Protein AF-A0A3D4R048-F1 (afdb_monomer_lite)

pLDDT: mean 91.96, std 10.36, range [43.06, 98.12]

Sequence (78 aa):
TRFWYGDEFGKKEYEEAENLPDKKESKEFCKKIEAKAGDVICCLPAKDLTFVENPTVVGLGDFFAGGLLAQLTVERRL

Secondary structure 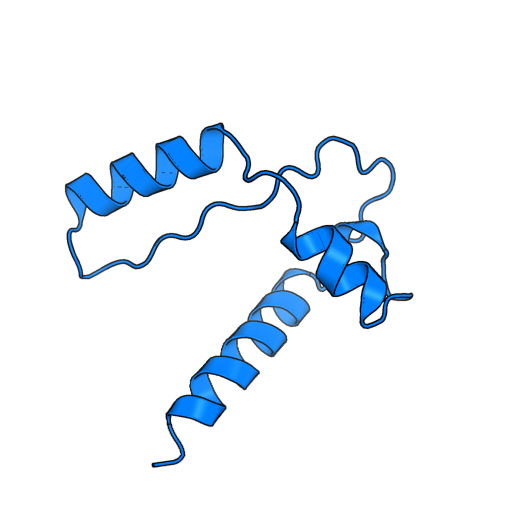(DSSP, 8-state):
-HHHHTT---HHHHHHHHTSPBPHHHHHHHHHHHHHHGGG----PPB--TT-SS---TTHHHHHHHHHHHHHHHTT--

Foldseek 3Di:
DCFQPPPPDDDVVVVVLVPADFDPVQVVVQVVVCVVPPPPDDGDGHGDPVVRPDTDDPCVVVVVCVVVVVVVVVVVPD

Radius of gyration: 14.6 Å; chains: 1; bounding box: 28×34×32 Å

Structure (mmCIF, N/CA/C/O backbone):
data_AF-A0A3D4R048-F1
#
_entry.id   AF-A0A3D4R048-F1
#
loop_
_atom_site.group_PDB
_atom_site.id
_atom_site.type_symbol
_atom_site.label_atom_id
_atom_site.label_alt_id
_atom_site.label_comp_id
_atom_site.label_asym_id
_atom_site.label_entity_id
_atom_site.label_seq_id
_atom_site.pdbx_PDB_ins_code
_atom_site.Cartn_x
_atom_site.Cartn_y
_atom_site.Cartn_z
_atom_site.occupancy
_atom_site.B_iso_or_equiv
_atom_site.auth_seq_id
_atom_site.auth_comp_id
_atom_site.auth_asym_id
_atom_site.auth_atom_id
_atom_site.pdbx_PDB_model_num
ATOM 1 N N . THR A 1 1 ? 5.240 -3.350 -4.560 1.00 93.88 1 THR A N 1
ATOM 2 C CA . THR A 1 1 ? 6.111 -3.900 -5.619 1.00 93.88 1 THR A CA 1
ATOM 3 C C . THR A 1 1 ? 5.854 -3.260 -6.971 1.00 93.88 1 THR A C 1
ATOM 5 O O . THR A 1 1 ? 6.657 -2.425 -7.355 1.00 93.88 1 THR A O 1
ATOM 8 N N . ARG A 1 2 ? 4.717 -3.517 -7.641 1.00 96.25 2 ARG A N 1
ATOM 9 C CA . ARG A 1 2 ? 4.421 -3.001 -8.998 1.00 96.25 2 ARG A CA 1
ATOM 10 C C . ARG A 1 2 ? 4.542 -1.481 -9.179 1.00 96.25 2 ARG A C 1
ATOM 12 O O . ARG A 1 2 ? 5.025 -1.027 -10.203 1.00 96.25 2 ARG A O 1
ATOM 19 N N . PHE A 1 3 ? 4.168 -0.689 -8.171 1.00 97.12 3 PHE A N 1
ATOM 20 C CA . PHE A 1 3 ? 4.358 0.768 -8.210 1.00 97.12 3 PHE A CA 1
ATOM 21 C C . PHE A 1 3 ? 5.823 1.176 -8.444 1.00 97.12 3 PHE A C 1
ATOM 23 O O . PHE A 1 3 ? 6.070 2.134 -9.164 1.00 97.12 3 PHE A O 1
ATOM 30 N N . TRP A 1 4 ? 6.770 0.443 -7.848 1.00 96.62 4 TRP A N 1
ATOM 31 C CA . TRP A 1 4 ? 8.206 0.714 -7.919 1.00 96.62 4 TRP A CA 1
ATOM 32 C C . TRP A 1 4 ? 8.865 0.024 -9.122 1.00 96.62 4 TRP A C 1
ATOM 34 O O . TRP A 1 4 ? 9.562 0.681 -9.885 1.00 96.62 4 TRP A O 1
ATOM 44 N N . TYR A 1 5 ? 8.614 -1.270 -9.328 1.00 96.06 5 TYR A N 1
ATOM 45 C CA . TYR A 1 5 ? 9.322 -2.074 -10.339 1.00 96.06 5 TYR A CA 1
ATOM 46 C C . TYR A 1 5 ? 8.576 -2.219 -11.677 1.00 96.06 5 TYR A C 1
ATOM 48 O O . TYR A 1 5 ? 9.067 -2.870 -12.593 1.00 96.06 5 TYR A O 1
ATOM 56 N N . GLY A 1 6 ? 7.376 -1.651 -11.811 1.00 95.44 6 GLY A N 1
ATOM 57 C CA . GLY A 1 6 ? 6.528 -1.900 -12.975 1.00 95.44 6 GLY A CA 1
ATOM 58 C C . GLY A 1 6 ? 6.104 -3.363 -13.049 1.00 95.44 6 GLY A C 1
ATOM 59 O O . GLY A 1 6 ? 5.733 -3.939 -12.030 1.00 95.44 6 GLY A O 1
ATOM 60 N N . ASP A 1 7 ? 6.139 -3.954 -14.240 1.00 94.06 7 ASP A N 1
ATOM 61 C CA . ASP A 1 7 ? 5.733 -5.348 -14.473 1.00 94.06 7 ASP A CA 1
ATOM 62 C C . ASP A 1 7 ? 6.903 -6.348 -14.374 1.00 94.06 7 ASP A C 1
ATOM 64 O O . ASP A 1 7 ? 6.693 -7.559 -14.431 1.00 94.06 7 ASP A O 1
ATOM 68 N N . GLU A 1 8 ? 8.130 -5.859 -14.173 1.00 92.75 8 GLU A N 1
ATOM 69 C CA . GLU A 1 8 ? 9.341 -6.674 -14.053 1.00 92.75 8 GLU A CA 1
ATOM 70 C C . GLU A 1 8 ? 9.718 -6.876 -12.578 1.00 92.75 8 GLU A C 1
ATOM 72 O O . GLU A 1 8 ? 10.609 -6.222 -12.041 1.00 92.75 8 GLU A O 1
ATOM 77 N N . PHE A 1 9 ? 9.018 -7.781 -11.891 1.00 94.06 9 PHE A N 1
ATOM 78 C CA . PHE A 1 9 ? 9.323 -8.131 -10.501 1.00 94.06 9 PHE A CA 1
ATOM 79 C C . PHE A 1 9 ? 9.093 -9.615 -10.208 1.00 94.06 9 PHE A C 1
ATOM 81 O O . PHE A 1 9 ? 8.238 -10.273 -10.803 1.00 94.06 9 PHE A O 1
ATOM 88 N N . GLY A 1 10 ? 9.843 -10.136 -9.241 1.00 94.50 10 GLY A N 1
ATOM 89 C CA . GLY A 1 10 ? 9.721 -11.484 -8.713 1.00 94.50 10 GLY A CA 1
ATOM 90 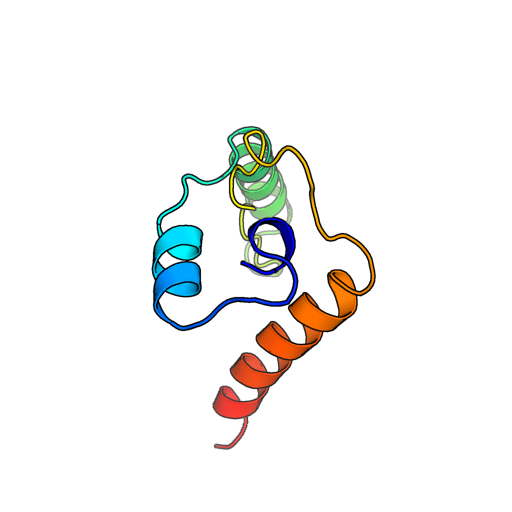C C . GLY A 1 10 ? 9.812 -11.498 -7.190 1.00 94.50 10 GLY A C 1
ATOM 91 O O . GLY A 1 10 ? 9.504 -10.524 -6.504 1.00 94.50 10 GLY A O 1
ATOM 92 N N . LYS A 1 11 ? 10.207 -12.648 -6.637 1.00 96.25 11 LYS A N 1
ATOM 93 C CA . LYS A 1 11 ? 10.227 -12.874 -5.184 1.00 96.25 11 LYS A CA 1
ATOM 94 C C . LYS A 1 11 ? 11.098 -11.857 -4.437 1.00 96.25 11 LYS A C 1
ATOM 96 O O . LYS A 1 11 ? 10.696 -11.367 -3.388 1.00 96.25 11 LYS A O 1
ATOM 101 N N . LYS A 1 12 ? 12.263 -11.527 -4.993 1.00 97.19 12 LYS A N 1
ATOM 102 C CA . LYS A 1 12 ? 13.222 -10.610 -4.376 1.00 97.19 12 LYS A CA 1
ATOM 103 C C . LYS A 1 12 ? 12.629 -9.208 -4.218 1.00 97.19 12 LYS A C 1
ATOM 105 O O . LYS A 1 12 ? 12.702 -8.623 -3.147 1.00 97.19 12 LYS A O 1
ATOM 110 N N . GLU A 1 13 ? 11.980 -8.699 -5.255 1.00 97.00 13 GLU A N 1
ATOM 111 C CA . GLU A 1 13 ? 11.380 -7.365 -5.260 1.00 97.00 13 GLU A CA 1
ATOM 112 C C . GLU A 1 13 ? 10.171 -7.285 -4.313 1.00 97.00 13 GLU A C 1
ATOM 114 O O . GLU A 1 13 ? 9.879 -6.225 -3.754 1.00 97.00 13 GLU A O 1
ATOM 119 N N . TYR A 1 14 ? 9.464 -8.402 -4.097 1.00 94.69 14 TYR A N 1
ATOM 120 C CA . TYR A 1 14 ? 8.457 -8.497 -3.038 1.00 94.69 14 TYR A CA 1
ATOM 121 C C . TYR A 1 14 ? 9.077 -8.371 -1.647 1.00 94.69 14 TYR A C 1
ATOM 123 O O . TYR A 1 14 ? 8.597 -7.553 -0.866 1.00 94.69 14 TYR A O 1
ATOM 131 N N . GLU A 1 15 ? 10.142 -9.124 -1.361 1.00 96.56 15 GLU A N 1
ATOM 132 C 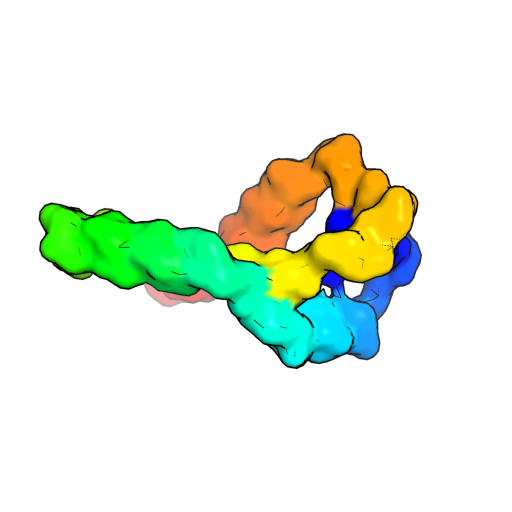CA . GLU A 1 15 ? 10.856 -9.059 -0.078 1.00 96.56 15 GLU A CA 1
ATOM 133 C C . GLU A 1 15 ? 11.431 -7.648 0.163 1.00 96.56 15 GLU A C 1
ATOM 135 O O . GLU A 1 15 ? 11.314 -7.100 1.259 1.00 96.56 15 GLU A O 1
ATOM 140 N N . GLU A 1 16 ? 11.989 -7.005 -0.866 1.00 96.69 16 GLU A N 1
ATOM 141 C CA . GLU A 1 16 ? 12.482 -5.624 -0.785 1.00 96.69 16 GLU A CA 1
ATOM 142 C C . GLU A 1 16 ? 11.348 -4.633 -0.484 1.00 96.69 16 GLU A C 1
ATOM 144 O O . GLU A 1 16 ? 11.469 -3.808 0.424 1.00 96.69 16 GLU A O 1
ATOM 149 N N . ALA A 1 17 ? 10.217 -4.738 -1.189 1.00 95.56 17 ALA A N 1
ATOM 150 C CA . ALA A 1 17 ? 9.066 -3.866 -0.967 1.00 95.56 17 ALA A CA 1
ATOM 151 C C . ALA A 1 17 ? 8.387 -4.092 0.399 1.00 95.56 17 ALA A C 1
ATOM 153 O O . ALA A 1 17 ? 7.860 -3.144 0.985 1.00 95.56 17 ALA A O 1
ATOM 154 N N . GLU A 1 18 ? 8.384 -5.324 0.912 1.00 94.62 18 GLU A N 1
ATOM 155 C CA . GLU A 1 18 ? 7.836 -5.672 2.227 1.00 94.62 18 GLU A CA 1
ATOM 156 C C . GLU A 1 18 ? 8.624 -5.007 3.363 1.00 94.62 18 GLU A C 1
ATOM 158 O O . GLU A 1 18 ? 8.029 -4.454 4.295 1.00 94.62 18 GLU A O 1
ATOM 163 N N . ASN A 1 19 ? 9.952 -4.979 3.232 1.00 96.81 19 ASN A N 1
ATOM 164 C CA . ASN A 1 19 ? 10.871 -4.403 4.213 1.00 96.81 19 ASN A CA 1
ATOM 165 C C . ASN A 1 19 ? 10.944 -2.867 4.184 1.00 96.81 19 ASN A C 1
ATOM 167 O O . ASN A 1 19 ? 11.636 -2.268 5.011 1.00 96.81 19 ASN A O 1
ATOM 171 N N . LEU A 1 20 ? 10.224 -2.205 3.272 1.00 97.38 20 LEU A N 1
ATOM 172 C CA . LEU A 1 20 ? 10.156 -0.747 3.257 1.00 97.38 20 LEU A CA 1
ATOM 173 C C . LEU A 1 20 ? 9.500 -0.202 4.536 1.00 97.38 20 LEU A C 1
ATOM 175 O O . LEU A 1 20 ? 8.555 -0.804 5.070 1.00 97.38 20 LEU A O 1
ATOM 179 N N . PRO A 1 21 ? 9.943 0.973 5.014 1.00 97.62 21 PRO A N 1
ATOM 180 C CA . PRO A 1 21 ? 9.284 1.640 6.121 1.00 97.62 21 PRO A CA 1
ATOM 181 C C . PRO A 1 21 ? 7.879 2.076 5.706 1.00 97.62 21 PRO A C 1
ATOM 183 O O . PRO A 1 21 ? 7.649 2.521 4.582 1.00 97.62 21 PRO A O 1
ATOM 186 N N . ASP A 1 22 ? 6.921 1.986 6.624 1.00 98.12 22 ASP A N 1
ATOM 187 C CA . ASP A 1 22 ? 5.598 2.553 6.356 1.00 98.12 22 ASP A CA 1
ATOM 188 C C . ASP A 1 22 ? 5.638 4.076 6.435 1.00 98.12 22 ASP A C 1
ATOM 190 O O . ASP A 1 22 ? 6.282 4.649 7.325 1.00 98.12 22 ASP A O 1
ATOM 194 N N . LYS A 1 23 ? 4.868 4.710 5.553 1.00 97.81 23 LYS A N 1
ATOM 195 C CA . LYS A 1 23 ? 4.734 6.155 5.446 1.00 97.81 23 LYS A CA 1
ATOM 196 C C . LYS A 1 23 ? 4.174 6.745 6.741 1.00 97.81 23 LYS A C 1
ATOM 198 O O . LYS A 1 23 ? 3.154 6.284 7.269 1.00 97.81 23 LYS A O 1
ATOM 203 N N . LYS A 1 24 ? 4.834 7.788 7.251 1.00 97.31 24 LYS A N 1
ATOM 204 C CA . LYS A 1 24 ? 4.509 8.404 8.546 1.00 97.31 24 LYS A CA 1
ATOM 205 C C . LYS A 1 24 ? 3.060 8.896 8.599 1.00 97.31 24 LYS A C 1
ATOM 207 O O . LYS A 1 24 ? 2.346 8.585 9.551 1.00 97.31 24 LYS A O 1
ATOM 212 N N . GLU A 1 25 ? 2.604 9.596 7.563 1.00 97.38 25 GLU A N 1
ATOM 213 C CA . GLU A 1 25 ? 1.240 10.127 7.499 1.00 97.38 25 GLU A CA 1
ATOM 214 C C . GLU A 1 25 ? 0.197 9.003 7.465 1.00 97.38 25 GLU A C 1
ATOM 216 O O . GLU A 1 25 ? -0.855 9.114 8.095 1.00 97.38 25 GLU A O 1
ATOM 221 N N . SER A 1 26 ? 0.500 7.889 6.790 1.00 97.00 26 SER A N 1
ATOM 222 C CA . SER A 1 26 ? -0.379 6.715 6.745 1.00 97.00 26 SER A CA 1
ATOM 223 C C . SER A 1 26 ? -0.489 6.029 8.108 1.00 97.00 26 SER A C 1
ATOM 225 O O . SER A 1 26 ? -1.592 5.682 8.526 1.00 97.00 26 SER A O 1
ATOM 227 N N . LYS A 1 27 ? 0.623 5.897 8.847 1.00 97.81 27 LYS A N 1
ATOM 228 C CA . LYS A 1 27 ? 0.620 5.389 10.232 1.00 97.81 27 LYS A CA 1
ATOM 229 C C . LYS A 1 27 ? -0.249 6.242 11.152 1.00 97.81 27 LYS A C 1
ATOM 231 O O . LYS A 1 27 ? -1.029 5.713 11.942 1.00 97.81 27 LYS A O 1
ATOM 236 N N . GLU A 1 28 ? -0.111 7.562 11.066 1.00 97.50 28 GLU A N 1
ATOM 237 C CA . GLU A 1 28 ? -0.911 8.490 11.867 1.00 97.50 28 GLU A CA 1
ATOM 238 C C . GLU A 1 28 ? -2.396 8.431 11.502 1.00 97.50 28 GLU A C 1
ATOM 240 O O . GLU A 1 28 ? -3.249 8.498 12.389 1.00 97.50 28 GLU A O 1
ATOM 245 N N . PHE A 1 29 ? -2.712 8.288 10.214 1.00 96.69 29 PHE A N 1
ATOM 246 C CA . PHE A 1 29 ? -4.082 8.126 9.744 1.00 96.69 29 PHE A CA 1
ATOM 247 C C . PHE A 1 29 ? -4.723 6.844 10.284 1.00 96.69 29 PHE A C 1
ATOM 249 O O . PHE A 1 29 ? -5.814 6.922 10.849 1.00 96.69 29 PHE A O 1
ATOM 256 N N . CYS A 1 30 ? -4.038 5.698 10.188 1.00 96.38 30 CYS A N 1
ATOM 257 C CA . CYS A 1 30 ? -4.585 4.436 10.684 1.00 96.38 30 CYS A CA 1
ATOM 258 C C . CYS A 1 30 ? -4.892 4.494 12.178 1.00 96.38 30 CYS A C 1
ATOM 260 O O . CYS A 1 30 ? -6.030 4.237 12.561 1.00 96.38 30 CYS A O 1
ATOM 262 N N . LYS A 1 31 ? -3.964 5.011 12.996 1.00 94.94 31 LYS A N 1
ATOM 263 C CA . LYS A 1 31 ? -4.212 5.225 14.432 1.00 94.94 31 LYS A CA 1
ATOM 264 C C . LYS A 1 31 ? -5.461 6.070 14.698 1.00 94.94 31 LYS A C 1
ATOM 266 O O . LYS A 1 31 ? -6.232 5.769 15.603 1.00 94.94 31 LYS A O 1
ATOM 271 N N . LYS A 1 32 ? -5.665 7.147 13.929 1.00 96.19 32 LYS A N 1
ATOM 272 C CA . LYS A 1 32 ? -6.819 8.049 14.095 1.00 96.19 32 LYS A CA 1
ATOM 273 C C . LYS A 1 32 ? -8.140 7.384 13.715 1.00 96.19 32 LYS A C 1
ATOM 275 O O . LYS A 1 32 ? -9.152 7.681 14.346 1.00 96.19 32 LYS A O 1
ATOM 280 N N . ILE A 1 33 ? -8.147 6.546 12.681 1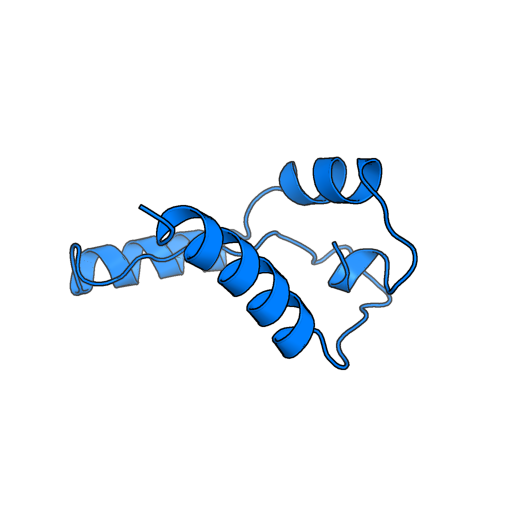.00 95.69 33 ILE A N 1
ATOM 281 C CA . ILE A 1 33 ? -9.351 5.843 12.228 1.00 95.69 33 ILE A CA 1
ATOM 282 C C . ILE A 1 33 ? -9.691 4.676 13.146 1.00 95.69 33 ILE A C 1
ATOM 284 O O . ILE A 1 33 ? -10.840 4.570 13.568 1.00 95.69 33 ILE A O 1
ATOM 288 N N . GLU A 1 34 ? -8.708 3.870 13.531 1.00 94.81 34 GLU A N 1
ATOM 289 C CA . GLU A 1 34 ? -8.901 2.754 14.462 1.00 94.81 34 GLU A CA 1
ATOM 290 C C . GLU A 1 34 ? -9.392 3.254 15.826 1.00 94.81 34 GLU A C 1
ATOM 292 O O . GLU A 1 34 ? -10.347 2.714 16.372 1.00 94.81 34 GLU A O 1
ATOM 297 N N . ALA A 1 35 ? -8.860 4.375 16.328 1.00 94.00 35 ALA A N 1
ATOM 298 C CA . ALA A 1 35 ? -9.351 4.989 17.565 1.00 94.00 35 ALA A CA 1
ATOM 299 C C . ALA A 1 35 ? -10.815 5.474 17.488 1.00 94.00 35 ALA A C 1
ATOM 301 O O . ALA A 1 35 ? -11.454 5.656 18.522 1.00 94.00 35 ALA A O 1
ATOM 302 N N . LYS A 1 36 ? -11.345 5.730 16.283 1.00 95.06 36 LYS A N 1
ATOM 303 C CA . LYS A 1 36 ? 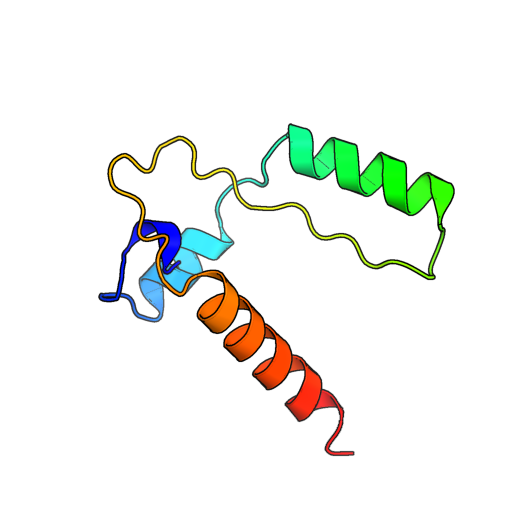-12.730 6.185 16.074 1.00 95.06 36 LYS A CA 1
ATOM 304 C C . LYS A 1 36 ? -13.696 5.037 15.810 1.00 95.06 36 LYS A C 1
ATOM 306 O O . LYS A 1 36 ? -14.842 5.117 16.237 1.00 95.06 36 LYS A O 1
ATOM 311 N N . ALA A 1 37 ? -13.256 4.032 15.063 1.00 92.81 37 ALA A N 1
ATOM 312 C CA . ALA A 1 37 ? -14.101 2.940 14.604 1.00 92.81 37 ALA A CA 1
ATOM 313 C C . ALA A 1 37 ? -13.978 1.680 15.473 1.00 92.81 37 ALA A C 1
ATOM 315 O O . ALA A 1 37 ? -14.864 0.834 15.428 1.00 92.81 37 ALA A O 1
ATOM 316 N N . GLY A 1 38 ? -12.923 1.545 16.279 1.00 85.88 38 GLY A N 1
ATOM 317 C CA . GLY A 1 38 ? -12.630 0.294 16.972 1.00 85.88 38 GLY A CA 1
ATOM 318 C C . GLY A 1 38 ? -12.413 -0.847 15.975 1.00 85.88 38 GLY A C 1
ATOM 319 O O . GLY A 1 38 ? -11.889 -0.637 14.882 1.00 85.88 38 GLY A O 1
ATOM 320 N N . ASP A 1 39 ? -12.879 -2.043 16.329 1.00 86.56 39 ASP A N 1
ATOM 321 C CA . ASP A 1 39 ? -12.545 -3.285 15.616 1.00 86.56 39 ASP A CA 1
ATOM 322 C C . ASP A 1 39 ? -13.337 -3.523 14.315 1.00 86.56 39 ASP A C 1
ATOM 324 O O . ASP A 1 39 ? -13.158 -4.548 13.660 1.00 86.56 39 ASP A O 1
ATOM 328 N N . VAL A 1 40 ? -14.221 -2.601 13.903 1.00 92.81 40 VAL A N 1
ATOM 329 C CA . VAL A 1 40 ? -14.976 -2.755 12.640 1.00 92.81 40 VAL A CA 1
ATOM 330 C C . VAL A 1 40 ? -14.181 -2.332 11.400 1.00 92.81 40 VAL A C 1
ATOM 332 O O . VAL A 1 40 ? -14.651 -2.518 10.278 1.00 92.81 40 VAL A O 1
ATOM 335 N N . ILE A 1 41 ? -12.987 -1.759 11.581 1.00 91.56 41 ILE A N 1
ATOM 336 C CA . ILE A 1 41 ? -12.077 -1.379 10.496 1.00 91.56 41 ILE A CA 1
ATOM 337 C C . ILE A 1 41 ? -10.703 -1.994 10.755 1.00 91.56 41 ILE A C 1
ATOM 339 O O . ILE A 1 41 ? -10.153 -1.864 11.840 1.00 91.56 41 ILE A O 1
ATOM 343 N N . CYS A 1 42 ? -10.118 -2.590 9.716 1.00 89.81 42 CYS A N 1
ATOM 344 C CA . CYS A 1 42 ? -8.697 -2.913 9.666 1.00 89.81 42 CYS A CA 1
ATOM 345 C C . CYS A 1 42 ? -8.002 -1.872 8.778 1.00 89.81 42 CYS A C 1
ATOM 347 O O . CYS A 1 42 ? -8.308 -1.783 7.585 1.00 89.81 42 CYS A O 1
ATOM 349 N N . CYS A 1 43 ? -7.107 -1.060 9.350 1.00 92.94 43 CYS A N 1
ATOM 350 C CA . CYS A 1 43 ? -6.332 -0.079 8.594 1.00 92.94 43 CYS A CA 1
ATOM 351 C C . CYS A 1 43 ? -4.866 -0.498 8.521 1.00 92.94 43 CYS A C 1
ATOM 353 O O . CYS A 1 43 ? -4.214 -0.718 9.535 1.00 92.94 43 CYS A O 1
ATOM 355 N N . LEU A 1 44 ? -4.321 -0.560 7.307 1.00 93.25 44 LEU A N 1
ATOM 356 C CA . LEU A 1 44 ? -2.913 -0.873 7.082 1.00 93.25 44 LEU A CA 1
ATOM 357 C C . LEU A 1 44 ? -2.196 0.356 6.512 1.00 93.25 44 LEU A C 1
ATOM 359 O O . LEU A 1 44 ? -2.666 0.928 5.522 1.00 93.25 44 LEU A O 1
ATOM 363 N N . PRO A 1 45 ? -1.069 0.795 7.103 1.00 96.75 45 PRO A N 1
ATOM 364 C CA . PRO A 1 45 ? -0.326 1.922 6.569 1.00 96.75 45 PRO A CA 1
ATOM 365 C C . PRO A 1 45 ? 0.372 1.524 5.263 1.00 96.75 45 PRO A C 1
ATOM 367 O O . PRO A 1 45 ? 0.967 0.454 5.153 1.00 96.75 45 PRO A O 1
ATOM 370 N N . ALA A 1 46 ? 0.330 2.408 4.268 1.00 95.69 46 ALA A N 1
ATOM 371 C CA . ALA A 1 46 ? 1.070 2.212 3.028 1.00 95.69 46 ALA A CA 1
ATOM 372 C C . ALA A 1 46 ? 2.585 2.366 3.248 1.00 95.69 46 ALA A C 1
ATOM 374 O O . ALA A 1 46 ? 3.027 3.094 4.141 1.00 95.69 46 ALA A O 1
ATOM 375 N N . LYS A 1 47 ? 3.383 1.723 2.390 1.00 97.12 47 LYS A N 1
ATOM 376 C CA . LYS A 1 47 ? 4.843 1.882 2.354 1.00 97.12 47 LYS A CA 1
ATOM 377 C C . LYS A 1 47 ? 5.247 3.279 1.882 1.00 97.12 47 LYS A C 1
ATOM 379 O O . LYS A 1 47 ? 4.559 3.884 1.057 1.00 97.12 47 LYS A O 1
ATOM 384 N N . ASP A 1 48 ? 6.358 3.788 2.404 1.00 97.50 48 ASP A N 1
ATOM 385 C CA . ASP A 1 48 ? 6.983 5.005 1.899 1.00 97.50 48 ASP A CA 1
ATOM 386 C C . ASP A 1 48 ? 7.700 4.697 0.581 1.00 97.50 48 ASP A C 1
ATOM 388 O O . ASP A 1 48 ? 8.652 3.921 0.537 1.00 97.50 48 ASP A O 1
ATOM 392 N N . LEU A 1 49 ? 7.189 5.281 -0.500 1.00 96.25 49 LEU A N 1
ATOM 393 C CA . LEU A 1 49 ? 7.671 5.104 -1.871 1.00 96.25 49 LEU A CA 1
ATOM 394 C C . LEU A 1 49 ? 8.053 6.454 -2.494 1.00 96.25 49 LEU A C 1
ATOM 396 O O . LEU A 1 49 ? 8.049 6.602 -3.713 1.00 96.25 49 LEU A O 1
ATOM 400 N N . THR A 1 50 ? 8.359 7.459 -1.665 1.00 96.06 50 THR A N 1
ATOM 401 C CA . THR A 1 50 ? 8.735 8.816 -2.112 1.00 96.06 50 THR A CA 1
ATOM 402 C C . THR A 1 50 ? 9.998 8.850 -2.973 1.00 96.06 50 THR A C 1
ATOM 404 O O . THR A 1 50 ? 10.189 9.791 -3.735 1.00 96.06 50 THR A O 1
ATOM 407 N N . PHE A 1 51 ? 10.829 7.811 -2.888 1.00 97.00 51 PHE A N 1
ATOM 408 C CA . PHE A 1 51 ? 12.043 7.642 -3.682 1.00 97.00 51 PHE A CA 1
ATOM 409 C C . PHE A 1 51 ? 11.790 7.100 -5.106 1.00 97.00 51 PHE A C 1
ATOM 411 O O . PHE A 1 51 ? 12.724 7.015 -5.898 1.00 97.00 51 PHE A O 1
ATOM 418 N N . VAL A 1 52 ? 10.561 6.691 -5.443 1.00 96.94 52 VAL A N 1
ATOM 419 C CA . VAL A 1 52 ? 10.238 6.140 -6.768 1.00 96.94 52 VAL A CA 1
ATOM 420 C C . VAL A 1 52 ? 10.034 7.280 -7.765 1.00 96.94 52 VAL A C 1
ATOM 422 O O . VAL A 1 52 ? 9.006 7.952 -7.751 1.00 96.94 52 VAL A O 1
ATOM 425 N N . GLU A 1 53 ? 11.001 7.472 -8.659 1.00 96.31 53 GLU A N 1
ATOM 426 C CA . GLU A 1 53 ? 10.967 8.554 -9.655 1.00 96.31 53 GLU A CA 1
ATOM 427 C C . GLU A 1 53 ? 9.986 8.287 -10.809 1.00 96.31 53 GLU A C 1
ATOM 429 O O . GLU A 1 53 ? 9.324 9.207 -11.283 1.00 96.31 53 GLU A O 1
ATOM 434 N N . ASN A 1 54 ? 9.863 7.027 -11.247 1.00 95.62 54 ASN A N 1
ATOM 435 C CA . ASN A 1 54 ? 9.068 6.633 -12.417 1.00 95.62 54 ASN A CA 1
ATOM 436 C C . ASN A 1 54 ? 8.019 5.573 -12.040 1.00 95.62 54 ASN A C 1
ATOM 438 O O . ASN A 1 54 ? 8.214 4.386 -12.309 1.00 95.62 54 ASN A O 1
ATOM 442 N N . PRO A 1 55 ? 6.917 5.966 -11.376 1.00 96.62 55 PRO A N 1
ATOM 443 C CA . PRO A 1 55 ? 5.966 5.008 -10.842 1.00 96.62 55 PRO A CA 1
ATOM 444 C C . PRO A 1 55 ? 5.050 4.420 -11.917 1.00 96.62 55 PRO A C 1
ATOM 446 O O . PRO A 1 55 ? 4.509 5.129 -12.768 1.00 96.62 55 PRO A O 1
ATOM 449 N N . THR A 1 56 ? 4.764 3.124 -11.802 1.00 97.38 56 THR A N 1
ATOM 450 C CA . THR A 1 56 ? 3.692 2.490 -12.583 1.00 97.38 56 THR A CA 1
ATOM 451 C C . THR A 1 56 ? 2.361 2.628 -11.849 1.00 97.38 56 THR A C 1
ATOM 453 O O . THR A 1 56 ? 2.163 2.055 -10.776 1.00 97.38 56 THR A O 1
ATOM 456 N N . VAL A 1 57 ? 1.430 3.389 -12.434 1.00 95.69 57 VAL A N 1
ATOM 457 C CA . VAL A 1 57 ? 0.133 3.717 -11.805 1.00 95.69 57 VAL A CA 1
ATOM 458 C C . VAL A 1 57 ? -1.079 3.101 -12.508 1.00 95.69 57 VAL A C 1
ATOM 460 O O . VAL A 1 57 ? -2.097 2.841 -11.867 1.00 95.69 57 VAL A O 1
ATOM 463 N N . VAL A 1 58 ? -0.984 2.822 -13.812 1.00 96.88 58 VAL A N 1
ATOM 464 C CA . VAL A 1 58 ? -2.086 2.227 -14.586 1.00 96.88 58 VAL A CA 1
ATOM 465 C C . VAL A 1 58 ? -2.334 0.794 -14.112 1.00 96.88 58 VAL A C 1
ATOM 467 O O . VAL A 1 58 ? -1.412 -0.020 -14.078 1.00 96.88 58 VAL A O 1
ATOM 470 N N . GLY A 1 59 ? -3.574 0.476 -13.729 1.00 95.31 59 GLY A N 1
ATOM 471 C CA . GLY A 1 59 ? -3.964 -0.857 -13.244 1.00 95.31 59 GLY A CA 1
ATOM 472 C C . GLY A 1 59 ? -3.426 -1.217 -11.853 1.00 95.31 59 GLY A C 1
ATOM 473 O O . GLY A 1 59 ? -3.480 -2.376 -11.449 1.00 95.31 59 GLY A O 1
ATOM 474 N N . LEU A 1 60 ? -2.873 -0.258 -11.099 1.00 95.00 60 LEU A N 1
ATOM 475 C CA . LEU A 1 60 ? -2.348 -0.529 -9.755 1.00 95.00 60 LEU A CA 1
ATOM 476 C C . LEU A 1 60 ? -3.454 -0.954 -8.775 1.00 95.00 60 LEU A C 1
ATOM 478 O O . LEU A 1 60 ? -3.220 -1.814 -7.928 1.00 95.00 60 LEU A O 1
ATOM 482 N N . GLY A 1 61 ? -4.655 -0.384 -8.918 1.00 94.50 61 GLY A N 1
ATOM 483 C CA . GLY A 1 61 ? -5.827 -0.766 -8.128 1.00 94.50 61 GLY A CA 1
ATOM 484 C C . GLY A 1 61 ? -6.243 -2.217 -8.372 1.00 94.50 61 GLY A C 1
ATOM 485 O O . GLY A 1 61 ? -6.413 -2.968 -7.414 1.00 94.50 61 GLY A O 1
ATOM 486 N N . ASP A 1 62 ? -6.311 -2.632 -9.639 1.00 95.56 62 ASP A N 1
ATOM 487 C CA . ASP A 1 62 ? -6.647 -4.010 -10.021 1.00 95.56 62 ASP A CA 1
ATOM 488 C C . ASP A 1 62 ? -5.594 -4.999 -9.516 1.00 95.56 62 ASP A C 1
ATOM 490 O O . ASP A 1 62 ? -5.926 -6.052 -8.975 1.00 95.56 62 ASP A O 1
ATOM 494 N N . PHE A 1 63 ? -4.315 -4.626 -9.618 1.00 94.19 63 PHE A N 1
ATOM 495 C CA . PHE A 1 63 ? -3.211 -5.424 -9.096 1.00 94.19 63 PHE A CA 1
ATOM 496 C C . PHE A 1 63 ? -3.297 -5.607 -7.572 1.00 94.19 63 PHE A C 1
ATOM 498 O O . PHE A 1 63 ? -3.149 -6.721 -7.069 1.00 94.19 63 PHE A O 1
ATOM 505 N N . PHE A 1 64 ? -3.572 -4.527 -6.832 1.00 93.38 64 PHE A N 1
ATOM 506 C CA . PHE A 1 64 ? -3.762 -4.585 -5.383 1.00 93.38 64 PHE A CA 1
ATOM 507 C C . PHE A 1 64 ? -4.963 -5.462 -5.003 1.00 93.38 64 PHE A C 1
ATOM 509 O O . PHE A 1 64 ? -4.825 -6.364 -4.176 1.00 93.38 64 PHE A O 1
ATOM 516 N N . ALA A 1 65 ? -6.122 -5.236 -5.630 1.00 93.12 65 ALA A N 1
ATOM 517 C CA . ALA A 1 65 ? -7.338 -5.995 -5.358 1.00 93.12 65 ALA A CA 1
ATOM 518 C C . ALA A 1 65 ? -7.165 -7.486 -5.683 1.00 93.12 65 ALA A C 1
ATOM 520 O O . ALA A 1 65 ? -7.588 -8.330 -4.896 1.00 93.12 65 ALA A O 1
ATOM 521 N N . GLY A 1 66 ? -6.500 -7.814 -6.795 1.00 91.81 66 GLY A N 1
ATOM 522 C CA . GLY A 1 66 ? -6.200 -9.191 -7.183 1.00 91.81 66 GLY A CA 1
ATOM 523 C C . GLY A 1 66 ? -5.323 -9.916 -6.160 1.00 91.81 66 GLY A C 1
ATOM 524 O O . GLY A 1 66 ? -5.647 -11.036 -5.767 1.00 91.81 66 GLY A O 1
ATOM 525 N N . GLY A 1 67 ? -4.261 -9.263 -5.674 1.00 88.88 67 GLY A N 1
ATOM 526 C CA . GLY A 1 67 ? -3.390 -9.823 -4.636 1.00 88.88 67 GLY A CA 1
ATOM 527 C C . GLY A 1 67 ? -4.104 -10.018 -3.295 1.00 88.88 67 GLY A C 1
ATOM 528 O O . GLY A 1 67 ? -4.010 -11.086 -2.691 1.00 88.88 67 GLY A O 1
ATOM 529 N N . LEU A 1 68 ? -4.871 -9.015 -2.855 1.00 90.06 68 LEU A N 1
ATOM 530 C CA . LEU A 1 68 ? -5.633 -9.081 -1.607 1.00 90.06 68 LEU A CA 1
ATOM 531 C C . LEU A 1 68 ? -6.714 -10.171 -1.659 1.00 90.06 68 LEU A C 1
ATOM 533 O O . LEU A 1 68 ? -6.818 -10.991 -0.747 1.00 90.06 68 LEU A O 1
ATOM 537 N N . LEU A 1 69 ? -7.514 -10.198 -2.729 1.00 89.00 69 LEU A N 1
ATOM 538 C CA . LEU A 1 69 ? -8.609 -11.154 -2.884 1.00 89.00 69 LEU A CA 1
ATOM 539 C C . LEU A 1 69 ? -8.094 -12.595 -2.949 1.00 89.00 69 LEU A C 1
ATOM 541 O O . LEU A 1 69 ? -8.695 -13.483 -2.342 1.00 89.00 69 LEU A O 1
ATOM 545 N N . ALA A 1 70 ? -6.982 -12.834 -3.649 1.00 86.12 70 ALA A N 1
ATOM 546 C CA . ALA A 1 70 ? -6.367 -14.156 -3.705 1.00 86.12 70 ALA A CA 1
ATOM 547 C C . ALA A 1 70 ? -6.039 -14.678 -2.297 1.00 86.12 70 ALA A C 1
ATOM 549 O O . ALA A 1 70 ? -6.398 -15.807 -1.974 1.00 86.12 70 ALA A O 1
ATOM 550 N N . GLN A 1 71 ? -5.459 -13.845 -1.429 1.00 84.75 71 GLN A N 1
ATOM 551 C CA . GLN A 1 71 ? -5.126 -14.255 -0.064 1.00 84.75 71 GLN A CA 1
ATOM 552 C C . GLN A 1 71 ? -6.376 -14.471 0.806 1.00 84.75 71 GLN A C 1
ATOM 554 O O . GLN A 1 71 ? -6.511 -15.507 1.455 1.00 84.75 71 GLN A O 1
ATOM 559 N N . LEU A 1 72 ? -7.342 -13.547 0.755 1.00 84.38 72 LEU A N 1
ATOM 560 C CA . LEU A 1 72 ? -8.574 -13.640 1.553 1.00 84.38 72 LEU A CA 1
ATOM 561 C C . LEU A 1 72 ? -9.475 -14.821 1.154 1.00 84.38 72 LEU A C 1
ATOM 563 O O . LEU A 1 72 ? -10.279 -15.294 1.957 1.00 84.38 72 LEU A O 1
ATOM 567 N N . THR A 1 73 ? -9.386 -15.291 -0.092 1.00 82.94 73 THR A N 1
ATOM 568 C CA . THR A 1 73 ? -10.186 -16.429 -0.578 1.00 82.94 73 THR A CA 1
ATOM 569 C C . THR A 1 73 ? -9.551 -17.782 -0.277 1.00 82.94 73 THR A C 1
ATOM 571 O O . THR A 1 73 ? -10.282 -18.764 -0.143 1.00 82.94 73 THR A O 1
ATOM 574 N N . VAL A 1 74 ? -8.227 -17.850 -0.102 1.00 72.75 74 VAL A N 1
ATOM 575 C CA . VAL A 1 74 ? -7.542 -19.054 0.399 1.00 72.75 74 VAL A CA 1
ATOM 576 C C . VAL A 1 74 ? -7.982 -19.363 1.833 1.00 72.75 74 VAL A C 1
ATOM 578 O O . VAL A 1 74 ? -8.242 -20.519 2.156 1.00 72.75 74 VAL A O 1
ATOM 581 N N . GLU A 1 75 ? -8.180 -18.333 2.658 1.00 58.16 75 GLU A N 1
ATOM 582 C CA . GLU A 1 75 ? -8.614 -18.462 4.058 1.00 58.16 75 GLU A CA 1
ATOM 583 C C . GLU A 1 75 ? -10.098 -18.848 4.224 1.00 58.16 75 GLU A C 1
ATOM 585 O O . GLU A 1 75 ? -10.504 -19.281 5.299 1.00 58.16 75 GLU A O 1
ATOM 590 N N . ARG A 1 76 ? -10.913 -18.747 3.161 1.00 55.06 76 ARG A N 1
ATOM 591 C CA . ARG A 1 76 ? -12.347 -19.111 3.162 1.00 55.06 76 ARG A CA 1
ATOM 592 C C . ARG A 1 76 ? -12.663 -20.473 2.530 1.00 55.06 76 A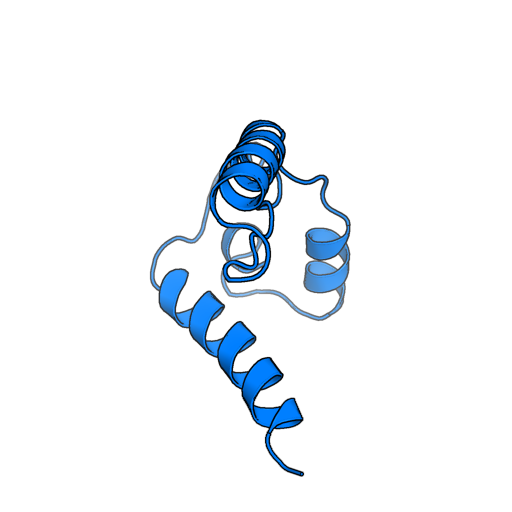RG A C 1
ATOM 594 O O . ARG A 1 76 ? -13.834 -20.800 2.365 1.00 55.06 76 ARG A O 1
ATOM 601 N N . ARG A 1 77 ? -11.653 -21.270 2.160 1.00 49.88 77 ARG A N 1
ATOM 602 C CA . ARG A 1 77 ? -11.829 -22.654 1.666 1.00 49.88 77 ARG A CA 1
ATOM 603 C C . ARG A 1 77 ? -11.841 -23.708 2.791 1.00 49.88 77 ARG A C 1
ATOM 605 O O . ARG A 1 77 ? -11.371 -24.824 2.573 1.00 49.88 77 ARG A O 1
ATOM 612 N N . LEU A 1 78 ? -12.373 -23.364 3.965 1.00 43.06 78 LEU A N 1
ATOM 613 C CA . LEU A 1 78 ? -12.637 -24.288 5.075 1.00 43.06 78 LEU A CA 1
ATOM 614 C C . LEU A 1 78 ? -14.139 -24.374 5.341 1.00 43.06 78 LEU A C 1
ATOM 616 O O . LEU A 1 78 ? -14.767 -23.297 5.450 1.00 43.06 78 LEU A O 1
#